Protein AF-A0A945KKS4-F1 (afdb_monomer)

Nearest PDB structures (foldseek):
  3dxz-assembly1_A  TM=9.655E-01  e=1.365E-02  Escherichia coli K-12
  1yzh-assembly1_A  TM=7.243E-01  e=1.053E-01  Streptococcus pneumoniae
  8j3g-assembly1_A  TM=7.267E-01  e=5.107E+00  Coptis chinensis
  9cc3-assembly1_C  TM=4.900E-01  e=3.633E+00  Homo sapiens
  6ty7-assembly1_A  TM=3.370E-01  e=2.415E+00  synthetic construct

Sequence (64 aa):
MKPRPDLLQRFLLHPAELDPCPPDWQAVFGRQAPLAVEIGFGGGEYMAWQAGRKLDTDFVGIEL

Secondary structure (DSSP, 8-state):
----HHHHHHT---GGG-SSSS--HHHHHTS---EEEEET-TTSHHHHHHHTT-TTSEEEEE--

Radius of gyration: 11.85 Å; Cα contacts (8 Å, |Δi|>4): 58; chains: 1; bounding box: 25×21×31 Å

pLDDT: mean 87.31, std 11.27, range [57.22, 98.0]

Foldseek 3Di:
DQDDVVVCVVLDDDQVPDVVVVHDVCVSVVHDAAEDEDEQCPRVPVVVVVCVVPVRYHYDYHDD

Mean predicted aligned error: 4.6 Å

Solvent-accessible surface area (backbone atoms only — not comparable to full-atom values): 4216 Å² total; per-residue (Å²): 119,84,64,59,69,76,59,50,66,78,71,63,77,58,74,93,77,42,84,55,75,78,62,63,59,44,70,74,70,72,49,90,58,57,79,47,78,39,79,69,41,79,82,34,44,68,58,53,55,49,46,76,71,37,80,72,44,45,81,47,74,44,72,137

Structure (mmCIF, N/CA/C/O backbone):
data_AF-A0A945KKS4-F1
#
_entry.id   AF-A0A945KKS4-F1
#
loop_
_atom_site.group_PDB
_atom_site.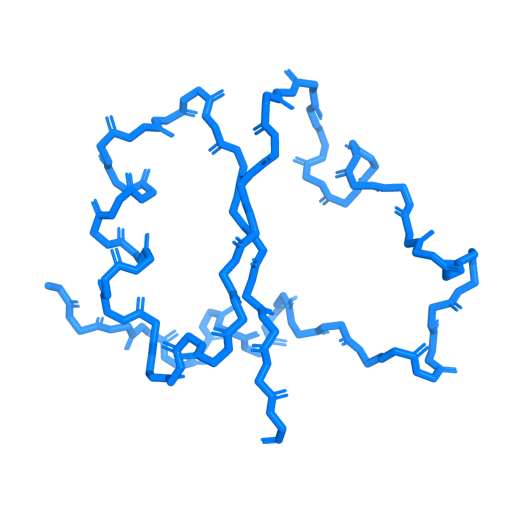id
_atom_site.type_symbol
_atom_site.label_atom_id
_atom_site.label_alt_id
_atom_site.label_comp_id
_atom_site.label_asym_id
_atom_site.label_entity_id
_atom_site.label_seq_id
_atom_site.pdbx_PDB_ins_code
_atom_site.Cartn_x
_atom_site.Cartn_y
_atom_site.Cartn_z
_atom_site.occupancy
_atom_site.B_iso_or_equiv
_atom_site.auth_seq_id
_atom_site.auth_comp_id
_atom_site.auth_asym_id
_atom_site.auth_atom_id
_atom_site.pdbx_PDB_model_num
ATOM 1 N N . MET A 1 1 ? 10.268 -7.084 12.103 1.00 58.34 1 MET A N 1
ATOM 2 C CA . MET A 1 1 ? 9.627 -8.235 11.431 1.00 58.34 1 MET A CA 1
ATOM 3 C C . MET A 1 1 ? 10.125 -8.211 10.000 1.00 58.34 1 MET A C 1
ATOM 5 O O . MET A 1 1 ? 10.004 -7.157 9.396 1.00 58.34 1 MET A O 1
ATOM 9 N N . LYS A 1 2 ? 10.752 -9.279 9.490 1.00 57.22 2 LYS A N 1
ATOM 10 C CA . LYS A 1 2 ? 11.157 -9.295 8.077 1.00 57.22 2 LYS A CA 1
ATOM 11 C C . LYS A 1 2 ? 9.896 -9.436 7.210 1.00 57.22 2 LYS A C 1
ATOM 13 O O . LYS A 1 2 ? 9.078 -10.302 7.534 1.00 57.22 2 LYS A O 1
ATOM 18 N N . PRO A 1 3 ? 9.700 -8.601 6.180 1.00 59.34 3 PRO A N 1
ATOM 19 C CA . PRO A 1 3 ? 8.583 -8.726 5.259 1.00 59.34 3 PRO A CA 1
ATOM 20 C C . PRO A 1 3 ? 8.615 -10.110 4.615 1.00 59.34 3 PRO A C 1
ATOM 22 O O . PRO A 1 3 ? 9.679 -10.653 4.322 1.00 59.34 3 PRO A O 1
ATOM 25 N N . ARG A 1 4 ? 7.429 -10.700 4.477 1.0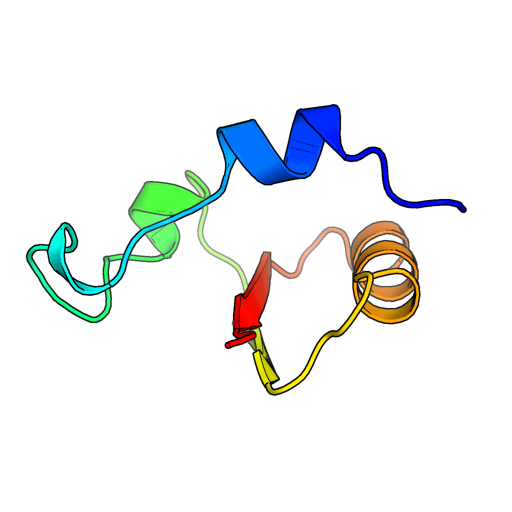0 66.94 4 A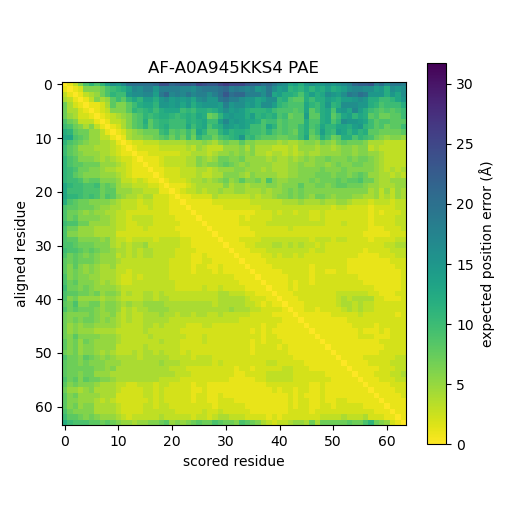RG A N 1
ATOM 26 C CA . ARG A 1 4 ? 7.183 -12.001 3.852 1.00 66.94 4 ARG A CA 1
ATOM 27 C C . ARG A 1 4 ? 7.016 -11.757 2.347 1.00 66.94 4 ARG A C 1
ATOM 29 O O . ARG A 1 4 ? 5.962 -11.248 1.964 1.00 66.94 4 ARG A O 1
ATOM 36 N N . PRO A 1 5 ? 8.027 -12.033 1.500 1.00 64.06 5 PRO A N 1
ATOM 37 C CA . PRO A 1 5 ? 7.988 -11.672 0.077 1.00 64.06 5 PRO A CA 1
ATOM 38 C C . PRO A 1 5 ? 6.822 -12.339 -0.664 1.00 64.06 5 PRO A C 1
ATOM 40 O O . PRO A 1 5 ? 6.254 -11.767 -1.589 1.00 64.06 5 PRO A O 1
ATOM 43 N N . ASP A 1 6 ? 6.421 -13.520 -0.192 1.00 66.75 6 ASP A N 1
ATOM 44 C CA . ASP A 1 6 ? 5.238 -14.268 -0.618 1.00 66.75 6 ASP A CA 1
ATOM 45 C C . ASP A 1 6 ? 3.933 -13.471 -0.471 1.00 66.75 6 ASP A C 1
ATOM 47 O O . ASP A 1 6 ? 3.037 -13.592 -1.304 1.00 66.75 6 ASP A O 1
ATOM 51 N N . LEU A 1 7 ? 3.817 -12.630 0.560 1.00 64.06 7 LEU A N 1
ATOM 52 C CA . LEU A 1 7 ? 2.622 -11.813 0.774 1.00 64.06 7 LEU A CA 1
ATOM 53 C C . LEU A 1 7 ? 2.593 -10.589 -0.142 1.00 64.06 7 LEU A C 1
ATOM 55 O O . LEU A 1 7 ? 1.511 -10.189 -0.561 1.00 64.06 7 LEU A O 1
ATOM 59 N N . LEU A 1 8 ? 3.754 -10.030 -0.495 1.00 64.50 8 LEU A N 1
ATOM 60 C CA . LEU A 1 8 ? 3.830 -8.889 -1.412 1.00 64.50 8 LEU A CA 1
ATOM 61 C C . LEU A 1 8 ? 3.330 -9.263 -2.812 1.00 64.50 8 LEU A C 1
ATOM 63 O O . LEU A 1 8 ? 2.608 -8.484 -3.420 1.00 64.50 8 LEU A O 1
ATOM 67 N N . GLN A 1 9 ? 3.620 -10.477 -3.289 1.00 64.38 9 GLN A N 1
ATOM 68 C CA . GLN A 1 9 ? 3.155 -10.939 -4.604 1.00 64.38 9 GLN A CA 1
ATOM 69 C C . GLN A 1 9 ? 1.627 -11.015 -4.719 1.00 64.38 9 GLN A C 1
ATOM 71 O O . GLN A 1 9 ? 1.085 -10.794 -5.796 1.00 64.38 9 GLN A O 1
ATOM 76 N N . ARG A 1 10 ? 0.917 -11.302 -3.621 1.00 67.94 10 ARG A N 1
ATOM 77 C CA . ARG A 1 10 ? -0.553 -11.374 -3.621 1.00 67.94 10 ARG A CA 1
ATOM 78 C C . ARG A 1 10 ? -1.219 -9.999 -3.734 1.00 67.94 10 ARG A C 1
ATOM 80 O O . ARG A 1 10 ? -2.352 -9.921 -4.195 1.00 67.94 10 ARG A O 1
ATOM 87 N N . PHE A 1 11 ? -0.535 -8.950 -3.287 1.00 72.88 11 PHE A N 1
ATOM 88 C CA . PHE A 1 11 ? -1.055 -7.581 -3.238 1.00 72.88 11 PHE A CA 1
ATOM 89 C C . PHE A 1 11 ? -0.281 -6.628 -4.156 1.00 72.88 11 PHE A C 1
ATOM 91 O O . PHE A 1 11 ? -0.389 -5.411 -4.017 1.00 72.88 11 PHE A O 1
ATOM 98 N N . LEU A 1 12 ? 0.498 -7.173 -5.093 1.00 83.19 12 LEU A N 1
ATOM 99 C CA . LEU A 1 12 ? 1.167 -6.387 -6.114 1.00 83.19 12 LEU A CA 1
ATOM 100 C C . LEU A 1 12 ? 0.132 -5.948 -7.149 1.00 83.19 12 LEU A C 1
ATOM 102 O O . LEU A 1 12 ? -0.490 -6.776 -7.810 1.00 83.19 12 LEU A O 1
ATOM 106 N N . LEU A 1 13 ? -0.041 -4.637 -7.277 1.00 85.12 13 LEU A N 1
ATOM 107 C CA . LEU A 1 13 ? -0.886 -4.023 -8.290 1.00 85.12 13 LEU A CA 1
ATOM 108 C C . LEU A 1 13 ? 0.012 -3.368 -9.334 1.00 85.12 13 LEU A C 1
ATOM 110 O O . LEU A 1 13 ? 0.774 -2.458 -9.008 1.00 85.12 13 LEU A O 1
ATOM 114 N N . HIS A 1 14 ? -0.074 -3.812 -10.586 1.00 87.31 14 HIS A N 1
ATOM 115 C CA . HIS A 1 14 ? 0.645 -3.173 -11.683 1.00 87.31 14 HIS A CA 1
ATOM 116 C C . HIS A 1 14 ? -0.133 -1.942 -12.161 1.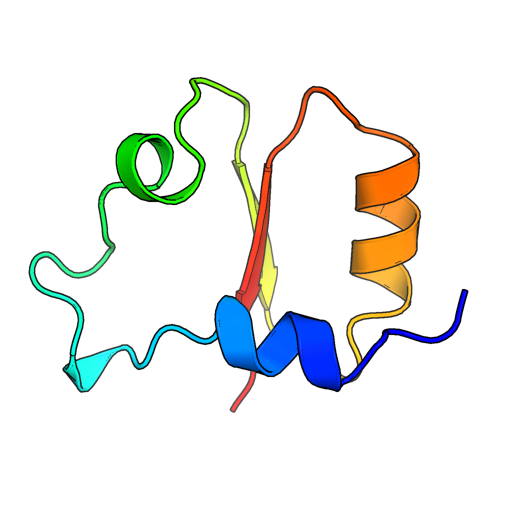00 87.31 14 HIS A C 1
ATOM 118 O O . HIS A 1 14 ? -1.260 -2.099 -12.622 1.00 87.31 14 HIS A O 1
ATOM 124 N N . PRO A 1 15 ? 0.438 -0.721 -12.128 1.00 84.75 15 PRO A N 1
ATOM 125 C CA . PRO A 1 15 ? -0.298 0.493 -12.493 1.00 84.75 15 PRO A CA 1
ATOM 126 C C . PRO A 1 15 ? -0.894 0.478 -13.905 1.00 84.75 15 PRO A C 1
ATOM 128 O O . PRO A 1 15 ? -1.932 1.085 -14.133 1.00 84.75 15 PRO A O 1
ATOM 131 N N . ALA A 1 16 ? -0.253 -0.226 -14.843 1.00 87.62 16 ALA A N 1
ATOM 132 C CA . ALA A 1 16 ? -0.737 -0.384 -16.214 1.00 87.62 16 ALA A CA 1
ATOM 133 C C . ALA A 1 16 ? -1.973 -1.298 -16.333 1.00 87.62 16 ALA A C 1
ATOM 135 O O . ALA A 1 16 ? -2.648 -1.274 -17.357 1.00 87.62 16 ALA A O 1
ATOM 136 N N . GLU A 1 17 ? -2.255 -2.100 -15.307 1.00 89.00 17 GLU A N 1
ATOM 137 C CA . GLU A 1 17 ? -3.393 -3.025 -15.237 1.00 89.00 17 GLU A CA 1
ATOM 138 C C . GLU A 1 17 ? -4.556 -2.445 -14.412 1.00 89.00 17 GLU A C 1
ATOM 140 O O . GLU A 1 17 ? -5.606 -3.075 -14.294 1.00 89.00 17 GLU A O 1
ATOM 145 N N . LEU A 1 18 ? -4.382 -1.251 -13.832 1.00 87.81 18 LEU A N 1
ATOM 146 C CA . LEU A 1 18 ? -5.400 -0.585 -13.025 1.00 87.81 18 LEU A CA 1
ATOM 147 C C . LEU A 1 18 ? -6.343 0.229 -13.914 1.00 87.81 18 LEU A C 1
ATOM 149 O O . LEU A 1 18 ? -5.934 1.204 -14.542 1.00 87.81 18 LEU A O 1
ATOM 1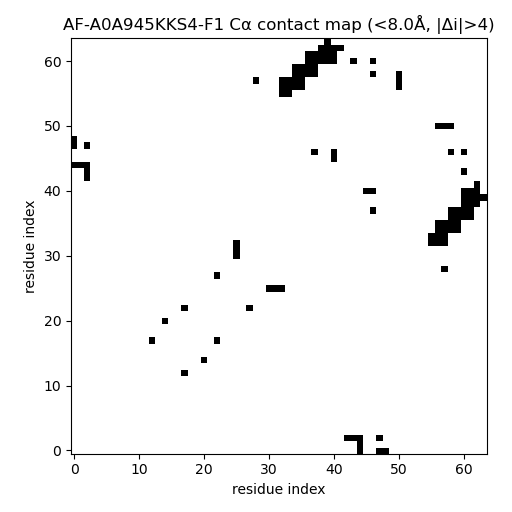53 N N . ASP A 1 19 ? -7.620 -0.145 -13.906 1.00 86.88 19 ASP A N 1
ATOM 154 C CA . ASP A 1 19 ? -8.717 0.634 -14.475 1.00 86.88 19 ASP A CA 1
ATOM 155 C C . ASP A 1 19 ? -9.898 0.634 -13.484 1.00 86.88 19 ASP A C 1
ATOM 157 O O . ASP A 1 19 ? -10.529 -0.409 -13.283 1.00 86.88 19 ASP A O 1
ATOM 161 N N . PRO A 1 20 ? -10.178 1.754 -12.792 1.00 88.69 20 PRO A N 1
ATOM 162 C CA . PRO A 1 20 ? -9.529 3.062 -12.911 1.00 88.69 20 PRO A CA 1
ATOM 163 C C . PRO A 1 20 ? -8.133 3.118 -12.265 1.00 88.69 20 PRO A C 1
ATOM 165 O O . PRO A 1 20 ? -7.786 2.309 -11.404 1.00 88.69 20 PRO A O 1
ATOM 168 N N . CYS A 1 21 ? -7.347 4.132 -12.643 1.00 87.00 21 CYS A N 1
ATOM 169 C CA . CYS A 1 21 ? -6.074 4.466 -12.004 1.00 87.00 21 CYS A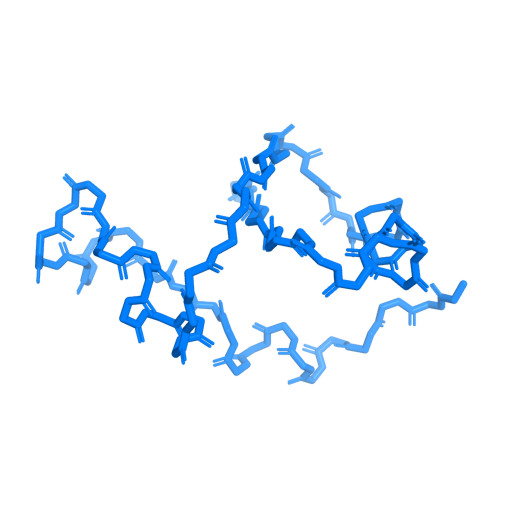 CA 1
ATOM 170 C C . CYS A 1 21 ? -6.116 5.913 -11.466 1.00 87.00 21 CYS A C 1
ATOM 172 O O . CYS A 1 21 ? -6.201 6.849 -12.268 1.00 87.00 21 CYS A O 1
ATOM 174 N N . PRO A 1 22 ? -6.068 6.130 -10.135 1.00 87.25 22 PRO A N 1
ATOM 175 C CA . PRO A 1 22 ? -5.887 5.130 -9.076 1.00 87.25 22 PRO A CA 1
ATOM 176 C C . PRO A 1 22 ? -7.124 4.229 -8.869 1.00 87.25 22 PRO A C 1
ATOM 178 O O . PRO A 1 22 ? -8.240 4.653 -9.179 1.00 87.25 22 PRO A O 1
ATOM 181 N N . PRO A 1 23 ? -6.943 3.009 -8.329 1.00 91.44 23 PRO A N 1
ATOM 182 C CA . PRO A 1 23 ? -8.041 2.090 -8.066 1.00 91.44 23 PRO A CA 1
ATOM 183 C C . PRO A 1 23 ? -8.880 2.558 -6.876 1.00 91.44 23 PRO A C 1
ATOM 185 O O . PRO A 1 23 ? -8.447 3.373 -6.057 1.00 91.44 23 PRO A O 1
ATOM 188 N N . ASP A 1 24 ? -10.073 1.983 -6.738 1.00 92.69 24 ASP A N 1
ATOM 189 C CA . ASP A 1 24 ? -10.856 2.119 -5.514 1.00 92.69 24 ASP A CA 1
ATOM 190 C C . ASP A 1 24 ? -10.199 1.318 -4.379 1.00 92.69 24 ASP A C 1
ATOM 192 O O . ASP A 1 24 ? -10.359 0.103 -4.257 1.00 92.69 24 ASP A O 1
ATOM 196 N N . TRP A 1 25 ? -9.456 2.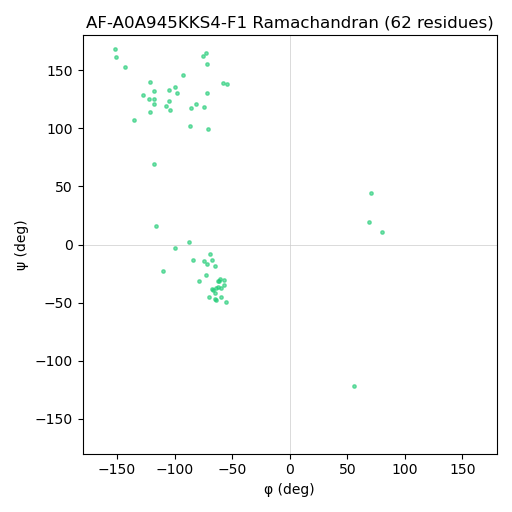016 -3.523 1.00 93.06 25 TRP A N 1
ATOM 197 C CA . TRP A 1 25 ? -8.770 1.407 -2.387 1.00 93.06 25 TRP A CA 1
ATOM 198 C C . TRP A 1 25 ? -9.721 0.755 -1.382 1.00 93.06 25 TRP A C 1
ATOM 200 O O . TRP A 1 25 ? -9.356 -0.257 -0.788 1.00 93.06 25 TRP A O 1
ATOM 210 N N . GLN A 1 26 ? -10.944 1.265 -1.216 1.00 94.62 26 GLN A N 1
ATOM 211 C CA . GLN A 1 26 ? -11.914 0.636 -0.314 1.00 94.62 26 GLN A CA 1
ATOM 212 C C . GLN A 1 26 ? -12.341 -0.727 -0.859 1.00 94.62 26 GLN A C 1
ATOM 214 O O . GLN A 1 26 ? -12.469 -1.685 -0.094 1.00 94.62 26 GLN A O 1
ATOM 219 N N . ALA A 1 27 ? -12.498 -0.838 -2.181 1.00 91.69 27 ALA A N 1
ATOM 220 C CA . ALA A 1 27 ? -12.761 -2.113 -2.840 1.00 91.69 27 A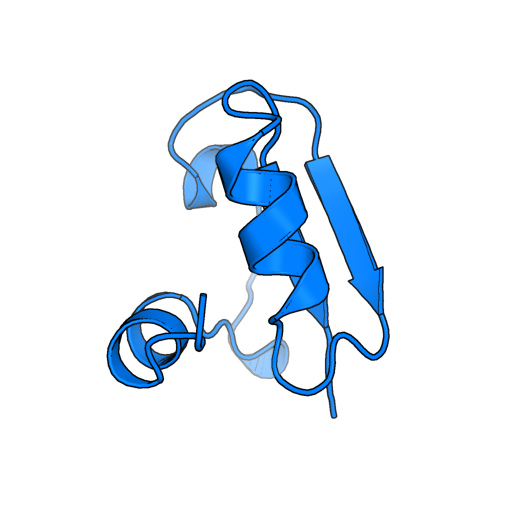LA A CA 1
ATOM 221 C C . ALA A 1 27 ? -11.560 -3.071 -2.742 1.00 91.69 27 ALA A C 1
ATOM 223 O O . ALA A 1 27 ? -11.755 -4.260 -2.496 1.00 91.69 27 ALA A O 1
ATOM 224 N N . VAL A 1 28 ? -10.327 -2.562 -2.867 1.00 90.06 28 VAL A N 1
ATOM 225 C CA . VAL A 1 28 ? -9.093 -3.364 -2.737 1.00 90.06 28 VAL A CA 1
ATOM 226 C C . VAL A 1 28 ? -8.935 -3.939 -1.324 1.00 90.06 28 VAL A C 1
ATOM 228 O O . VAL A 1 28 ? -8.669 -5.132 -1.173 1.00 90.06 28 VAL A O 1
ATOM 231 N N . PHE A 1 29 ? -9.112 -3.117 -0.285 1.00 92.00 29 PHE A N 1
ATOM 232 C CA . PHE A 1 29 ? -8.970 -3.549 1.112 1.00 92.00 29 PHE A CA 1
ATOM 233 C C . PHE A 1 29 ? -10.238 -4.203 1.686 1.00 92.00 29 PHE A C 1
ATOM 235 O O . PHE A 1 29 ? -10.181 -4.835 2.742 1.00 92.00 29 PHE A O 1
ATOM 242 N N . GLY A 1 30 ? -11.385 -4.073 1.010 1.00 94.31 30 GLY A N 1
ATOM 243 C CA . GLY A 1 30 ? -12.673 -4.612 1.455 1.00 94.31 30 GLY A CA 1
ATOM 244 C C . GLY A 1 30 ? -13.242 -3.916 2.696 1.00 94.31 30 GLY A C 1
ATOM 245 O O . GLY A 1 30 ? -14.081 -4.492 3.393 1.00 94.31 30 GLY A O 1
ATOM 246 N N . ARG A 1 31 ? -12.772 -2.703 3.012 1.00 96.38 31 ARG A N 1
ATOM 247 C CA . ARG A 1 31 ? -13.209 -1.909 4.168 1.00 96.38 31 ARG A CA 1
ATOM 248 C C . ARG A 1 31 ? -13.056 -0.410 3.919 1.00 96.38 31 ARG A C 1
ATOM 250 O O . ARG A 1 31 ? -12.384 0.013 2.987 1.00 96.38 31 ARG A O 1
ATOM 257 N N . GLN A 1 32 ? -13.654 0.389 4.801 1.00 97.75 32 GLN A N 1
ATOM 258 C CA . GLN A 1 32 ? -13.437 1.834 4.858 1.00 97.75 32 GLN A CA 1
ATOM 259 C C . GLN A 1 32 ? -12.528 2.175 6.036 1.00 97.75 32 GLN A C 1
ATOM 261 O O . GLN A 1 32 ? -12.896 1.957 7.190 1.00 97.75 32 GLN A O 1
ATOM 266 N N . ALA A 1 33 ? -11.348 2.708 5.736 1.00 97.25 33 ALA A N 1
ATOM 267 C CA . ALA A 1 33 ? -10.351 3.132 6.710 1.00 97.25 33 ALA A CA 1
ATOM 268 C C . ALA A 1 33 ? -9.505 4.286 6.136 1.00 97.25 33 ALA A C 1
ATOM 270 O O . ALA A 1 33 ? -9.490 4.490 4.918 1.00 97.25 33 ALA A O 1
ATOM 271 N N . PRO A 1 34 ? -8.799 5.066 6.976 1.00 98.00 34 PRO A N 1
ATOM 272 C CA . PRO A 1 34 ? -7.756 5.971 6.512 1.00 98.00 34 PRO A CA 1
ATOM 273 C C . PRO A 1 34 ? -6.712 5.231 5.672 1.00 98.00 34 PRO A C 1
ATOM 275 O O . PRO A 1 34 ? -6.284 4.137 6.034 1.00 98.00 34 PRO A O 1
ATOM 278 N N . LEU A 1 35 ? -6.280 5.856 4.578 1.00 96.56 35 LEU A N 1
ATOM 279 C CA . LEU A 1 35 ? -5.247 5.331 3.691 1.00 96.56 35 LEU A CA 1
ATOM 280 C C . LEU A 1 35 ? -3.932 6.085 3.916 1.00 96.56 35 LEU A C 1
ATOM 282 O O . LEU A 1 35 ? -3.880 7.307 3.769 1.00 96.56 35 LEU A O 1
ATOM 286 N N . ALA A 1 36 ? -2.868 5.355 4.238 1.00 97.12 36 ALA A N 1
ATOM 287 C CA . ALA A 1 36 ? -1.501 5.856 4.285 1.00 97.12 36 ALA A CA 1
ATOM 288 C C . ALA A 1 36 ? -0.712 5.353 3.068 1.00 97.12 36 ALA A C 1
ATOM 290 O O . ALA A 1 36 ? -0.739 4.166 2.746 1.00 97.12 36 ALA A O 1
ATOM 291 N N . VAL A 1 37 ? 0.016 6.255 2.406 1.00 95.56 37 VAL A N 1
ATOM 292 C CA . VAL A 1 37 ? 0.835 5.937 1.228 1.00 95.56 37 VAL A CA 1
ATOM 293 C C . VAL A 1 37 ? 2.304 6.221 1.531 1.00 95.56 37 VAL A C 1
ATOM 295 O O . VAL A 1 37 ? 2.630 7.298 2.032 1.00 95.56 37 VAL A O 1
ATOM 298 N N . GLU A 1 38 ? 3.185 5.272 1.212 1.00 95.69 38 GLU A N 1
ATOM 299 C CA . GLU A 1 38 ? 4.644 5.423 1.307 1.00 95.69 38 GLU A CA 1
ATOM 300 C C . GLU A 1 38 ? 5.264 5.277 -0.088 1.00 95.69 38 GLU A C 1
ATOM 302 O O . GLU A 1 38 ? 5.094 4.253 -0.751 1.00 95.69 38 GLU A O 1
ATOM 307 N N . ILE A 1 39 ? 5.967 6.315 -0.543 1.00 94.19 39 ILE A N 1
ATOM 308 C CA . ILE A 1 39 ? 6.687 6.334 -1.823 1.00 94.19 39 ILE A CA 1
ATOM 309 C C . ILE A 1 39 ? 8.155 6.015 -1.542 1.00 94.19 39 ILE A C 1
ATOM 311 O O . ILE A 1 39 ? 8.753 6.644 -0.669 1.00 94.19 39 ILE A O 1
ATOM 315 N N . GLY A 1 40 ? 8.733 5.074 -2.287 1.00 92.81 40 GLY A N 1
ATOM 316 C CA . GLY A 1 40 ? 10.074 4.558 -2.016 1.00 92.81 40 GLY A CA 1
ATOM 317 C C . GLY A 1 40 ? 10.102 3.700 -0.751 1.00 92.81 40 GLY A C 1
ATOM 318 O O . GLY A 1 40 ? 10.973 3.880 0.100 1.00 92.81 40 GLY A O 1
ATOM 319 N N . PHE A 1 41 ? 9.110 2.813 -0.586 1.00 91.06 41 PHE A N 1
ATOM 320 C CA . PHE A 1 41 ? 8.979 1.980 0.619 1.00 91.06 41 PHE A CA 1
ATOM 321 C C . PHE A 1 41 ? 10.077 0.906 0.736 1.00 91.06 41 PHE A C 1
ATOM 323 O O . PHE A 1 41 ? 10.175 0.219 1.765 1.00 91.06 41 PHE A O 1
ATOM 330 N N . GLY A 1 42 ? 10.900 0.736 -0.307 1.00 89.94 42 GLY A N 1
ATOM 331 C CA . GLY A 1 42 ? 12.007 -0.206 -0.346 1.00 89.94 42 GLY A CA 1
ATOM 332 C C . GLY A 1 42 ? 11.546 -1.630 -0.049 1.00 89.94 42 GLY A C 1
ATOM 333 O O . GLY A 1 42 ? 10.677 -2.184 -0.712 1.00 89.94 42 GLY A O 1
ATOM 334 N N . GLY A 1 43 ? 12.120 -2.244 0.989 1.00 85.12 43 GLY A N 1
ATOM 335 C CA . GLY A 1 43 ? 11.730 -3.591 1.414 1.00 85.12 43 GLY A CA 1
ATOM 336 C C . GLY A 1 43 ? 10.386 -3.670 2.153 1.00 85.12 43 GLY A C 1
ATOM 337 O O . GLY A 1 43 ? 9.876 -4.770 2.347 1.00 85.12 43 GLY A O 1
ATOM 338 N N . GLY A 1 44 ? 9.815 -2.546 2.602 1.00 89.12 44 GLY A N 1
ATOM 339 C CA . GLY A 1 44 ? 8.535 -2.504 3.326 1.00 89.12 44 GLY A CA 1
ATOM 340 C C . GLY A 1 44 ? 8.605 -2.847 4.816 1.00 89.12 44 GLY A C 1
ATOM 341 O O . GLY A 1 44 ? 7.570 -3.011 5.457 1.00 89.12 44 GLY A O 1
ATOM 342 N N . GLU A 1 45 ? 9.800 -2.943 5.406 1.00 89.69 45 GLU A N 1
ATOM 343 C CA . GLU A 1 45 ? 9.985 -3.248 6.835 1.00 89.69 45 GLU A CA 1
ATOM 344 C C . GLU A 1 45 ? 9.319 -2.212 7.749 1.00 89.69 45 GLU A C 1
ATOM 346 O O . GLU A 1 45 ? 8.640 -2.575 8.716 1.00 89.69 45 GLU A O 1
ATOM 351 N N . TYR A 1 46 ? 9.499 -0.926 7.438 1.00 91.19 46 TYR A N 1
ATOM 352 C CA . TYR A 1 46 ? 8.928 0.167 8.220 1.00 91.19 46 TYR A CA 1
ATOM 353 C C . TYR A 1 46 ? 7.406 0.245 8.062 1.00 91.19 46 TYR A C 1
ATOM 355 O O . TYR A 1 46 ? 6.688 0.300 9.064 1.00 91.19 46 TYR A O 1
ATOM 363 N N . MET A 1 47 ? 6.910 0.144 6.827 1.00 93.12 47 MET A N 1
ATOM 364 C CA . MET A 1 47 ? 5.479 0.050 6.540 1.00 93.12 47 MET A CA 1
ATOM 365 C C . MET A 1 47 ? 4.825 -1.117 7.286 1.00 93.12 47 MET A C 1
ATOM 367 O O . MET A 1 47 ? 3.822 -0.924 7.969 1.00 93.12 47 MET A O 1
ATOM 371 N N . ALA A 1 48 ? 5.403 -2.320 7.221 1.00 90.75 48 ALA A N 1
ATOM 372 C CA . ALA A 1 48 ? 4.866 -3.493 7.909 1.00 90.75 48 ALA A CA 1
ATOM 373 C C . ALA A 1 48 ? 4.846 -3.303 9.435 1.00 90.75 48 ALA A C 1
ATOM 375 O O . ALA A 1 48 ? 3.907 -3.732 10.112 1.00 90.75 48 ALA A O 1
ATOM 376 N N . TRP A 1 49 ? 5.861 -2.633 9.989 1.00 91.75 49 TRP A N 1
ATOM 377 C CA . TRP A 1 49 ? 5.883 -2.268 11.403 1.00 91.75 49 TRP A CA 1
ATOM 378 C C . TRP A 1 49 ? 4.773 -1.271 11.774 1.00 91.75 49 TRP A C 1
ATOM 380 O O . TRP A 1 49 ? 4.128 -1.446 12.810 1.00 91.75 49 TRP A O 1
ATOM 390 N N . GLN A 1 50 ? 4.508 -0.263 10.935 1.00 94.88 50 GLN A N 1
ATOM 391 C CA . GLN A 1 50 ? 3.394 0.678 11.119 1.00 94.88 50 GLN A CA 1
ATOM 392 C C . GLN A 1 50 ? 2.035 -0.021 11.008 1.00 94.88 50 GLN A C 1
ATOM 394 O O . GLN A 1 50 ? 1.192 0.151 11.891 1.00 94.88 50 GLN A O 1
ATOM 399 N N . ALA A 1 51 ? 1.843 -0.851 9.981 1.00 93.19 51 ALA A N 1
ATOM 400 C CA . ALA A 1 51 ? 0.606 -1.590 9.739 1.00 93.19 51 ALA A CA 1
ATOM 401 C C . ALA A 1 51 ? 0.252 -2.525 10.906 1.00 93.19 51 ALA A C 1
ATOM 403 O O . ALA A 1 51 ? -0.903 -2.602 11.312 1.00 93.19 51 ALA A O 1
ATOM 404 N N . GLY A 1 52 ? 1.251 -3.157 11.535 1.00 93.81 52 GLY A N 1
ATOM 405 C CA . GLY A 1 52 ? 1.043 -3.967 12.741 1.00 93.81 52 GLY A CA 1
ATOM 406 C C . GLY A 1 52 ? 0.618 -3.176 13.989 1.00 93.81 52 GLY A C 1
ATOM 407 O O . GLY A 1 52 ? 0.208 -3.780 14.979 1.00 93.81 52 GLY A O 1
ATOM 408 N N . ARG A 1 53 ? 0.729 -1.841 13.975 1.00 96.88 53 ARG A N 1
ATOM 409 C CA . ARG A 1 53 ? 0.398 -0.947 15.105 1.00 96.88 53 ARG A CA 1
ATOM 410 C C . ARG A 1 53 ? -0.847 -0.097 14.856 1.00 96.88 53 ARG A C 1
ATOM 412 O O . ARG A 1 53 ? -1.457 0.354 15.820 1.00 96.88 53 ARG A O 1
ATOM 419 N N . LYS A 1 54 ? -1.206 0.125 13.592 1.00 96.88 54 LYS A N 1
ATOM 420 C CA . LYS A 1 54 ? -2.355 0.927 13.157 1.00 96.88 54 LYS A CA 1
ATOM 421 C C . LYS A 1 54 ? -3.336 0.045 12.392 1.00 96.88 54 LYS A C 1
ATOM 423 O O . LYS A 1 54 ? -3.472 0.150 11.179 1.00 96.88 54 LYS A O 1
ATOM 428 N N . LEU A 1 55 ? -3.984 -0.868 13.118 1.00 95.25 55 LEU A N 1
ATOM 429 C CA . LEU A 1 55 ? -4.906 -1.853 12.536 1.00 95.25 55 LEU A CA 1
ATOM 430 C C . LEU A 1 55 ? -6.151 -1.211 11.910 1.00 95.25 55 LEU A C 1
ATOM 432 O O . LEU A 1 55 ? -6.832 -1.844 11.108 1.00 95.25 55 LEU A O 1
ATOM 436 N N . ASP A 1 56 ? -6.450 0.032 12.268 1.00 97.75 56 ASP A N 1
ATOM 437 C CA . ASP A 1 56 ? -7.528 0.861 11.737 1.00 97.75 56 ASP A CA 1
ATOM 438 C C . ASP A 1 56 ? -7.128 1.653 10.484 1.00 97.75 56 ASP A C 1
ATOM 440 O O . ASP A 1 56 ? -7.945 2.416 9.993 1.00 97.7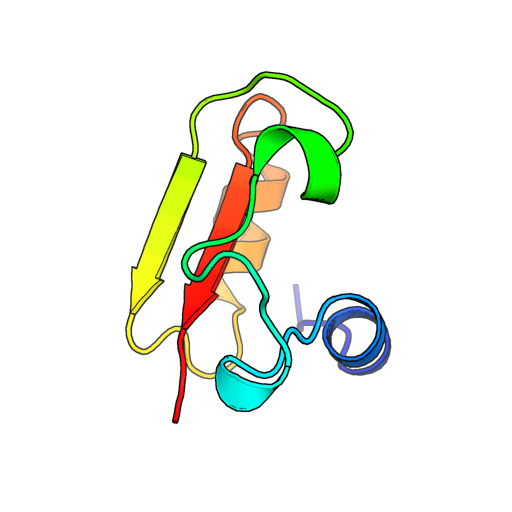5 56 ASP A O 1
ATOM 444 N N . THR A 1 57 ? -5.903 1.491 9.971 1.00 97.62 57 THR A N 1
ATOM 445 C CA . THR A 1 57 ? -5.366 2.205 8.801 1.00 97.62 57 THR A CA 1
ATOM 446 C C . THR A 1 57 ? -4.947 1.210 7.717 1.00 97.62 57 THR A C 1
ATOM 448 O O . THR A 1 57 ? -4.363 0.167 8.019 1.00 97.62 57 THR A O 1
ATOM 451 N N . ASP A 1 58 ? -5.221 1.538 6.457 1.00 96.69 58 ASP A N 1
ATOM 452 C CA . ASP A 1 58 ? -4.736 0.809 5.284 1.00 96.69 58 ASP A CA 1
ATOM 453 C C . ASP A 1 58 ? -3.426 1.419 4.768 1.00 96.69 58 ASP A C 1
ATOM 455 O O . ASP A 1 58 ? -3.220 2.630 4.850 1.00 96.69 58 ASP A O 1
ATOM 459 N N . PHE A 1 59 ? -2.529 0.585 4.235 1.00 95.31 59 PHE A N 1
ATOM 460 C CA . PHE A 1 59 ? -1.195 1.001 3.791 1.00 95.31 59 PHE A CA 1
ATOM 461 C C . PHE A 1 59 ? -0.927 0.557 2.356 1.00 95.31 59 PHE A C 1
ATOM 463 O O . PHE A 1 59 ? -1.062 -0.624 2.040 1.00 95.31 59 PHE A O 1
ATOM 470 N N . VAL A 1 60 ? -0.500 1.496 1.511 1.00 94.38 60 VAL A N 1
ATOM 471 C CA . VAL A 1 60 ? -0.088 1.243 0.123 1.00 94.38 60 VAL A CA 1
ATOM 472 C C . VAL A 1 60 ? 1.346 1.718 -0.074 1.00 94.38 60 VAL A C 1
ATOM 474 O O . VAL A 1 60 ? 1.676 2.872 0.202 1.00 94.38 60 VAL A O 1
ATOM 477 N N . GLY A 1 61 ? 2.203 0.819 -0.552 1.00 93.00 61 GLY A N 1
ATOM 478 C CA . GLY A 1 61 ? 3.581 1.120 -0.928 1.00 93.00 61 GLY A CA 1
ATOM 479 C C . GLY A 1 61 ? 3.719 1.302 -2.432 1.00 93.00 61 GLY A C 1
ATOM 480 O O . GLY A 1 61 ? 3.181 0.505 -3.198 1.00 93.00 61 GLY A O 1
ATOM 481 N N . ILE A 1 62 ? 4.455 2.333 -2.848 1.00 92.75 62 ILE A N 1
ATOM 482 C CA . ILE A 1 62 ? 4.849 2.564 -4.243 1.00 92.75 62 ILE A CA 1
ATOM 483 C C . ILE A 1 62 ? 6.379 2.524 -4.340 1.00 92.75 62 ILE A C 1
ATOM 485 O O . ILE A 1 62 ? 7.060 3.262 -3.629 1.00 92.75 62 ILE A O 1
ATOM 489 N N . GLU A 1 63 ? 6.909 1.673 -5.215 1.00 89.81 63 GLU A N 1
ATOM 490 C CA . GLU A 1 63 ? 8.343 1.471 -5.483 1.00 89.81 63 GLU A CA 1
ATOM 491 C C . GLU A 1 63 ? 8.544 1.209 -6.988 1.00 89.81 63 GLU A C 1
ATOM 493 O O . GLU A 1 63 ? 7.597 0.763 -7.646 1.00 89.81 63 GLU A O 1
ATOM 498 N N . LEU A 1 64 ? 9.725 1.541 -7.528 1.00 85.44 64 LEU A N 1
ATOM 499 C CA . LEU A 1 64 ? 10.068 1.380 -8.952 1.00 85.44 64 LEU A CA 1
ATOM 500 C C . LEU A 1 64 ? 10.563 -0.028 -9.315 1.00 85.44 64 LEU A C 1
ATOM 502 O O . LEU A 1 64 ? 11.211 -0.686 -8.471 1.00 85.44 64 LEU A O 1
#